Protein AF-K1SUR9-F1 (afdb_monomer)

Nearest PDB structures (foldseek):
  8cvz-assembly1_A  TM=9.052E-01  e=7.470E-05  Homo sapiens
  8cvz-assembly1_B  TM=9.033E-01  e=8.449E-05  Homo sapiens
  7zbn-assembly1_B  TM=9.320E-01  e=5.363E-04  Homo sapiens
  4qlb-assembly1_A  TM=9.376E-01  e=6.861E-04  Caenorhabditis elegans
  1t3l-assembly1_A  TM=2.975E-01  e=4.317E+00  Oryctolagus cuniculus

Solvent-accessible surface area (backbone atoms only — not comparable to full-atom values): 5133 Å² total; per-residue (Å²): 138,72,43,67,59,51,53,47,34,51,72,76,43,63,89,56,86,37,75,46,73,45,88,64,55,70,54,59,54,49,38,47,74,67,77,40,70,47,82,88,40,41,92,74,48,52,38,71,59,50,16,57,78,67,75,32,46,75,60,42,49,49,54,53,53,29,54,72,67,37,79,38,64,47,54,83,43,71,69,52,44,53,49,61,74,49,76

InterPro domains:
  IPR008631 Glycogen synthase [PF05693] (3-86)
  IPR008631 Glycogen synthase [PTHR10176] (2-87)

Sequence (87 aa):
MTGMGALYLQKAVPEIATIFTTHATSIGRSIAGNNKPLYDYLFAYNGDQMARELNMEAKHSIEKQTAHHVDCFTTVSEITNNECKEL

Mean predicted aligned error: 2.66 Å

Secondary structure (DSSP, 8-state):
--THHHHHHHHH-TTS--EEEESS-HHHHHHHHTT--TTTTGGG--HHHHHHHTT-HHHHHHHHHHHHHSSEEEESSHHHHHHHHH-

Organism: NCBI:txid408170

Structure (mmCIF, N/CA/C/O backbone):
data_AF-K1SUR9-F1
#
_entry.id   AF-K1SUR9-F1
#
loop_
_atom_site.group_PDB
_atom_site.id
_atom_site.type_symbol
_atom_site.label_atom_id
_atom_site.label_alt_id
_atom_site.label_comp_id
_atom_site.label_asym_id
_atom_site.label_entity_id
_atom_site.label_seq_id
_atom_site.pdbx_PDB_ins_code
_atom_site.Cartn_x
_atom_site.Cartn_y
_atom_site.Cartn_z
_atom_site.occupancy
_atom_site.B_iso_or_equiv
_atom_site.auth_seq_id
_atom_site.auth_comp_id
_atom_site.auth_asym_id
_atom_site.auth_atom_id
_atom_site.pdbx_PDB_model_num
ATOM 1 N N . MET A 1 1 ? 2.066 10.131 5.662 1.00 71.06 1 MET A N 1
ATOM 2 C CA . MET A 1 1 ? 1.524 8.826 6.089 1.00 71.06 1 MET A CA 1
ATOM 3 C C . MET A 1 1 ? 0.895 9.011 7.460 1.00 71.06 1 MET A C 1
ATOM 5 O O . MET A 1 1 ? 1.593 9.454 8.361 1.00 71.06 1 MET A O 1
ATOM 9 N N . THR A 1 2 ? -0.409 8.768 7.592 1.00 89.56 2 THR A N 1
ATOM 10 C CA . THR A 1 2 ? -1.211 9.050 8.806 1.00 89.56 2 THR A CA 1
ATOM 11 C C . THR A 1 2 ? -1.750 7.781 9.488 1.00 89.56 2 THR A C 1
ATOM 13 O O . THR A 1 2 ? -2.515 7.873 10.442 1.00 89.56 2 THR A O 1
ATOM 16 N N . GLY A 1 3 ? -1.324 6.594 9.040 1.00 92.62 3 GLY A N 1
ATOM 17 C CA . GLY A 1 3 ? -1.890 5.301 9.447 1.00 92.62 3 GLY A CA 1
ATOM 18 C C . GLY A 1 3 ? -1.763 4.934 10.930 1.00 92.62 3 GLY A C 1
ATOM 19 O O . GLY A 1 3 ? -2.602 4.212 11.456 1.00 92.62 3 GLY A O 1
ATOM 20 N N . MET A 1 4 ? -0.792 5.506 11.652 1.00 95.88 4 MET A N 1
ATOM 21 C CA . MET A 1 4 ? -0.635 5.269 13.097 1.00 95.88 4 MET A CA 1
ATOM 22 C C . MET A 1 4 ? -1.878 5.647 13.915 1.00 95.88 4 MET A C 1
ATOM 24 O O . MET A 1 4 ? -2.144 5.013 14.931 1.00 95.88 4 MET A O 1
ATOM 28 N N . GLY A 1 5 ? -2.650 6.648 13.474 1.00 96.44 5 GLY A N 1
ATOM 29 C CA . GLY A 1 5 ? -3.906 7.010 14.135 1.00 96.44 5 GLY A CA 1
ATOM 30 C C . GLY A 1 5 ? -4.947 5.895 14.041 1.00 96.44 5 GLY A C 1
ATOM 31 O O . GLY A 1 5 ? -5.573 5.561 15.041 1.00 96.44 5 GLY A O 1
ATOM 32 N N . ALA A 1 6 ? -5.069 5.264 12.871 1.00 96.56 6 ALA A N 1
ATOM 33 C CA . ALA A 1 6 ? -5.969 4.132 12.677 1.00 96.56 6 ALA A CA 1
ATOM 34 C C . ALA A 1 6 ? -5.533 2.917 13.511 1.00 96.56 6 ALA A C 1
ATOM 36 O O . ALA A 1 6 ? -6.356 2.322 14.197 1.00 96.56 6 ALA A O 1
ATOM 37 N N . LEU A 1 7 ? -4.227 2.618 13.549 1.00 96.94 7 LEU A N 1
ATOM 38 C CA . LEU A 1 7 ? -3.677 1.552 14.399 1.00 96.94 7 LEU A CA 1
ATOM 39 C C . LEU A 1 7 ? -3.930 1.801 15.893 1.00 96.94 7 LEU A C 1
ATOM 41 O O . LEU A 1 7 ? -4.234 0.876 16.643 1.00 96.94 7 LEU A O 1
ATOM 45 N N . TYR A 1 8 ? -3.811 3.053 16.341 1.00 97.69 8 TYR A N 1
ATOM 46 C CA . TYR A 1 8 ? -4.121 3.410 17.722 1.00 97.69 8 TYR A CA 1
ATOM 47 C C . TYR A 1 8 ? -5.608 3.222 18.034 1.00 97.69 8 TYR A C 1
ATOM 49 O O . TYR A 1 8 ? -5.927 2.632 19.063 1.00 97.69 8 TYR A O 1
ATOM 57 N N . LEU A 1 9 ? -6.504 3.683 17.153 1.00 97.25 9 LEU A N 1
ATOM 58 C CA . LEU A 1 9 ? -7.950 3.523 17.330 1.00 97.25 9 LEU A CA 1
ATOM 59 C C . LEU A 1 9 ? -8.346 2.048 17.388 1.00 97.25 9 LEU A C 1
ATOM 61 O O . LEU A 1 9 ? -9.034 1.659 18.324 1.00 97.25 9 LEU A O 1
ATOM 65 N N . GLN A 1 10 ? -7.811 1.218 16.492 1.00 95.19 10 GLN A N 1
ATOM 66 C CA . GLN A 1 10 ? -8.053 -0.225 16.497 1.00 95.19 10 GLN A CA 1
ATOM 67 C C . GLN A 1 10 ? -7.676 -0.882 17.838 1.00 95.19 10 GLN A C 1
ATOM 69 O O . GLN A 1 10 ? -8.343 -1.806 18.299 1.00 95.19 10 GLN A O 1
ATOM 74 N N . LYS A 1 11 ? -6.618 -0.390 18.495 1.00 96.06 11 LYS A N 1
ATOM 75 C CA . LYS A 1 11 ? -6.175 -0.891 19.802 1.00 96.06 11 LYS A CA 1
ATOM 76 C C . LYS A 1 11 ? -6.960 -0.306 20.979 1.00 96.06 11 LYS 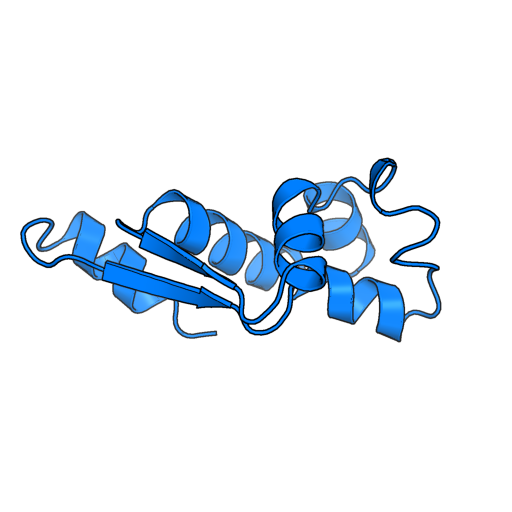A C 1
ATOM 78 O O . LYS A 1 11 ? -7.193 -1.011 21.957 1.00 96.06 11 LYS A O 1
ATOM 83 N N . ALA A 1 12 ? -7.253 0.991 20.947 1.00 97.94 12 ALA A N 1
ATOM 84 C CA . ALA A 1 12 ? -7.761 1.731 22.101 1.00 97.94 12 ALA A CA 1
ATOM 85 C C . ALA A 1 12 ? -9.293 1.795 22.154 1.00 97.94 12 ALA A C 1
ATOM 87 O O . ALA A 1 12 ? -9.848 1.824 23.249 1.00 97.94 12 ALA A O 1
ATOM 88 N N . VAL A 1 13 ? -9.953 1.856 20.994 1.00 97.44 13 VAL A N 1
ATOM 89 C CA . VAL A 1 13 ? -11.407 2.018 20.839 1.00 97.44 13 VAL A CA 1
ATOM 90 C C . VAL A 1 13 ? -11.860 1.306 19.546 1.00 97.44 13 VAL A C 1
ATOM 92 O O . VAL A 1 13 ? -12.167 1.973 18.552 1.00 97.44 13 VAL A O 1
ATOM 95 N N . PRO A 1 14 ? -11.853 -0.043 19.506 1.00 95.00 14 PRO A N 1
ATOM 96 C CA . PRO A 1 14 ? -12.162 -0.822 18.299 1.00 95.00 14 PRO A CA 1
ATOM 97 C C . PRO A 1 14 ? -13.599 -0.632 17.782 1.00 95.00 14 PRO A C 1
ATOM 99 O O . PRO A 1 14 ? -13.914 -1.053 16.674 1.00 95.00 14 PRO A O 1
ATOM 102 N N . GLU A 1 15 ? -14.480 0.005 18.555 1.00 97.75 15 GLU A N 1
ATOM 103 C CA . GLU A 1 15 ? -15.831 0.381 18.132 1.00 97.75 15 GLU A CA 1
ATOM 104 C C . GLU A 1 15 ? -15.836 1.479 17.053 1.00 97.75 15 GLU A C 1
ATOM 106 O O . GLU A 1 15 ? -16.854 1.685 16.386 1.00 97.75 15 GLU A O 1
ATOM 111 N N . ILE A 1 16 ? -14.722 2.199 16.872 1.00 97.81 16 ILE A N 1
ATOM 112 C CA . ILE A 1 16 ? -14.568 3.199 15.812 1.00 97.81 16 ILE A CA 1
ATOM 113 C C . ILE A 1 16 ? -14.057 2.512 14.547 1.00 97.81 16 ILE A C 1
ATOM 115 O O . ILE A 1 16 ? -12.888 2.142 14.464 1.00 97.81 16 ILE A O 1
ATOM 119 N N . ALA A 1 17 ? -14.918 2.430 13.532 1.00 97.94 17 ALA A N 1
ATOM 120 C CA . ALA A 1 17 ? -14.532 1.929 12.218 1.00 97.94 17 ALA A CA 1
ATOM 121 C C . ALA A 1 17 ? -13.523 2.863 11.525 1.00 97.94 17 ALA A C 1
ATOM 123 O O . ALA A 1 17 ? -13.646 4.093 11.547 1.00 97.94 17 ALA A O 1
ATOM 124 N N . THR A 1 18 ? -12.544 2.267 10.857 1.00 98.06 18 THR A N 1
ATOM 125 C CA . THR A 1 18 ? -11.410 2.934 10.220 1.00 98.06 18 THR A CA 1
ATOM 126 C C . THR A 1 18 ? -11.322 2.592 8.735 1.00 98.06 18 THR A C 1
ATOM 128 O O . THR A 1 18 ? -11.497 1.450 8.313 1.00 98.06 18 THR A O 1
ATOM 131 N N . ILE A 1 19 ? -11.019 3.606 7.921 1.00 98.19 19 ILE A N 1
ATOM 132 C CA . ILE A 1 19 ? -10.738 3.445 6.492 1.00 98.19 19 ILE A CA 1
ATOM 133 C C . ILE A 1 19 ? -9.344 3.994 6.219 1.00 98.19 19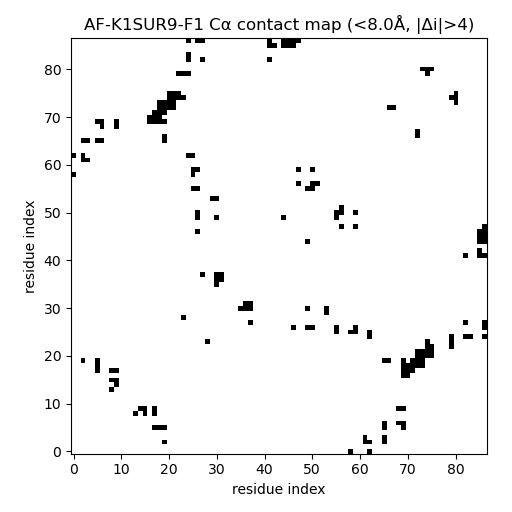 ILE A C 1
ATOM 135 O O . ILE A 1 19 ? -9.034 5.126 6.600 1.00 98.19 19 ILE A O 1
ATOM 139 N N . PHE A 1 20 ? -8.512 3.215 5.532 1.00 97.94 20 PHE A N 1
ATOM 140 C CA . PHE A 1 20 ? -7.228 3.683 5.024 1.00 97.94 20 PHE A CA 1
ATOM 141 C C . PHE A 1 20 ? -7.225 3.647 3.502 1.00 97.94 20 PHE A C 1
ATOM 143 O O . PHE A 1 20 ? -7.326 2.588 2.888 1.00 97.94 20 PHE A O 1
ATOM 150 N N . THR A 1 21 ? -7.085 4.825 2.898 1.00 98.00 21 THR A N 1
ATOM 151 C CA . THR A 1 21 ? -6.927 4.973 1.454 1.00 98.00 21 THR A CA 1
ATOM 152 C C . THR A 1 21 ? -5.483 5.308 1.139 1.00 98.00 21 THR A C 1
ATOM 154 O O . THR A 1 21 ? -4.969 6.336 1.592 1.00 98.00 21 THR A O 1
ATOM 157 N N . THR A 1 22 ? -4.828 4.474 0.336 1.00 97.31 22 THR A N 1
ATOM 158 C CA . THR A 1 22 ? -3.500 4.799 -0.184 1.00 97.31 22 THR A CA 1
ATOM 159 C C . THR A 1 22 ? -3.571 5.351 -1.605 1.00 97.31 22 THR A C 1
ATOM 161 O O . THR A 1 22 ? -4.287 4.850 -2.473 1.00 97.31 22 THR A O 1
ATOM 164 N N . HIS A 1 23 ? -2.806 6.416 -1.840 1.00 96.81 23 HIS A N 1
ATOM 165 C CA . HIS A 1 23 ? -2.675 7.055 -3.151 1.00 96.81 23 HIS A CA 1
ATOM 166 C C . HIS A 1 23 ? -1.483 6.512 -3.952 1.00 96.81 23 HIS A C 1
ATOM 168 O O . HIS A 1 23 ? -1.394 6.755 -5.151 1.00 96.81 23 HIS A O 1
ATOM 174 N N . ALA A 1 24 ? -0.541 5.848 -3.279 1.00 96.31 24 ALA A N 1
ATOM 175 C CA . ALA A 1 24 ? 0.654 5.233 -3.847 1.00 96.31 24 ALA A CA 1
ATOM 176 C C . ALA A 1 24 ? 1.320 4.363 -2.774 1.00 96.31 24 ALA A C 1
ATOM 178 O O . ALA A 1 24 ? 1.218 4.679 -1.589 1.00 96.31 24 ALA A O 1
ATOM 179 N N . THR A 1 25 ? 2.070 3.340 -3.173 1.00 96.12 25 THR A N 1
ATOM 180 C CA . THR A 1 25 ? 2.899 2.587 -2.225 1.00 96.12 25 THR A CA 1
ATOM 181 C C . THR A 1 25 ? 4.207 3.330 -1.939 1.00 96.12 25 THR A C 1
ATOM 183 O O . THR A 1 25 ? 4.866 3.872 -2.839 1.00 96.12 25 THR A O 1
ATOM 186 N N . SER A 1 26 ? 4.613 3.370 -0.670 1.00 95.50 26 SER A N 1
ATOM 187 C CA . SER A 1 26 ? 5.881 3.989 -0.267 1.00 95.50 26 SER A CA 1
ATOM 188 C C . SER A 1 26 ? 7.067 3.279 -0.914 1.00 95.50 26 SER A C 1
ATOM 190 O O . SER A 1 26 ? 8.025 3.933 -1.336 1.00 95.50 26 SER A O 1
ATOM 192 N N . ILE A 1 27 ? 6.991 1.950 -1.025 1.00 96.00 27 ILE A N 1
ATOM 193 C CA . ILE A 1 27 ? 8.049 1.151 -1.636 1.00 96.00 27 ILE A CA 1
ATOM 194 C C . ILE A 1 27 ? 8.031 1.231 -3.166 1.00 96.00 27 ILE A C 1
ATOM 196 O O . ILE A 1 27 ? 9.092 1.452 -3.744 1.00 96.00 27 ILE A O 1
ATOM 200 N N . GLY A 1 28 ? 6.867 1.198 -3.826 1.00 95.88 28 GLY A N 1
ATOM 201 C CA . GLY A 1 28 ? 6.771 1.368 -5.281 1.00 95.88 28 GLY A CA 1
ATOM 202 C C . GLY A 1 28 ? 7.328 2.715 -5.745 1.00 95.88 28 GLY A C 1
ATOM 203 O O . GLY A 1 28 ? 8.130 2.770 -6.680 1.00 95.88 28 GLY A O 1
ATOM 204 N N . ARG A 1 29 ? 7.037 3.800 -5.010 1.00 96.00 29 ARG A N 1
ATOM 205 C CA . ARG A 1 29 ? 7.658 5.114 -5.261 1.00 96.00 29 ARG A CA 1
ATOM 206 C C . ARG A 1 29 ? 9.183 5.069 -5.133 1.00 96.00 29 ARG A C 1
ATOM 208 O O . ARG A 1 29 ? 9.871 5.707 -5.928 1.00 96.00 29 ARG A O 1
ATOM 215 N N . SER A 1 30 ? 9.711 4.343 -4.148 1.00 96.44 30 SER A N 1
ATOM 216 C CA . SER A 1 30 ? 11.159 4.216 -3.946 1.00 96.44 30 SER A CA 1
ATOM 217 C C . SER A 1 30 ? 11.827 3.391 -5.051 1.00 96.44 30 SER A C 1
ATOM 219 O O . SER A 1 30 ? 12.873 3.789 -5.556 1.00 96.44 30 SER A O 1
ATOM 221 N N . ILE A 1 31 ? 11.205 2.289 -5.483 1.00 95.62 31 ILE A N 1
ATOM 222 C CA . ILE A 1 31 ? 11.679 1.449 -6.596 1.00 95.62 31 ILE A CA 1
ATOM 223 C C . ILE A 1 31 ? 11.779 2.287 -7.877 1.00 95.62 31 ILE A C 1
ATOM 225 O O . ILE A 1 31 ? 12.860 2.388 -8.460 1.00 95.62 31 ILE A O 1
ATOM 229 N N . ALA A 1 32 ? 10.690 2.964 -8.256 1.00 94.81 32 ALA A N 1
ATOM 230 C CA . ALA A 1 32 ? 10.659 3.803 -9.452 1.00 94.81 32 ALA A CA 1
ATOM 231 C C . ALA A 1 32 ? 11.654 4.976 -9.369 1.00 94.81 32 ALA A C 1
ATOM 233 O O . ALA A 1 32 ? 12.365 5.259 -10.331 1.00 94.81 32 ALA A O 1
ATOM 234 N N . GLY A 1 33 ? 11.761 5.628 -8.204 1.00 95.25 33 GLY A N 1
ATOM 235 C CA . GLY A 1 33 ? 12.698 6.735 -7.979 1.00 95.25 33 GLY A CA 1
ATOM 236 C C . GLY A 1 33 ? 14.177 6.334 -8.020 1.00 95.25 33 GLY A C 1
ATOM 237 O O . GLY A 1 33 ? 15.025 7.179 -8.293 1.00 95.25 33 GLY A O 1
ATOM 238 N N . ASN A 1 34 ? 14.492 5.055 -7.798 1.00 95.56 34 ASN A N 1
ATOM 239 C CA . ASN A 1 34 ? 15.844 4.497 -7.903 1.00 95.56 34 ASN A CA 1
ATOM 240 C C . ASN A 1 34 ? 16.127 3.867 -9.282 1.00 95.56 34 ASN A C 1
ATOM 242 O O . ASN A 1 34 ? 17.049 3.062 -9.409 1.00 95.56 34 ASN A O 1
ATOM 246 N N . ASN A 1 35 ? 15.349 4.219 -10.314 1.00 93.44 35 ASN A N 1
ATOM 247 C CA . ASN A 1 35 ? 15.467 3.695 -11.681 1.00 93.44 35 ASN A CA 1
ATOM 248 C C . ASN A 1 35 ? 15.376 2.160 -11.771 1.00 93.44 35 ASN A C 1
ATOM 250 O O . ASN A 1 35 ? 15.924 1.554 -12.694 1.00 93.44 35 ASN A O 1
ATOM 254 N N . LYS A 1 36 ? 14.692 1.517 -10.817 1.00 93.25 36 LYS A N 1
ATOM 255 C CA . LYS A 1 36 ? 14.379 0.089 -10.883 1.00 93.25 36 LYS A CA 1
ATOM 256 C C . LYS A 1 36 ? 13.021 -0.093 -11.585 1.00 93.25 36 LYS A C 1
ATOM 258 O O . LYS A 1 36 ? 12.089 0.667 -11.306 1.00 93.25 36 LYS A O 1
ATOM 263 N N . PRO A 1 37 ? 12.889 -1.068 -12.496 1.00 91.94 37 PRO A N 1
ATOM 264 C CA . PRO A 1 37 ? 11.676 -1.266 -13.291 1.00 91.94 37 PRO A CA 1
ATOM 265 C C . PRO A 1 37 ? 10.525 -1.849 -12.452 1.00 91.94 37 PRO A C 1
ATOM 267 O O . PR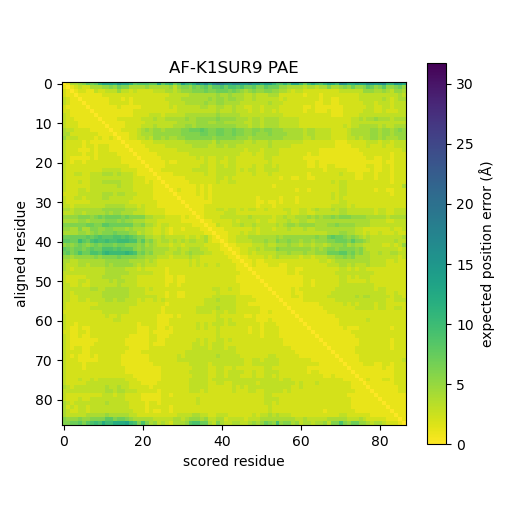O A 1 37 ? 10.376 -3.062 -12.344 1.00 91.94 37 PRO A O 1
ATOM 270 N N . LEU A 1 38 ? 9.703 -0.973 -11.859 1.00 92.69 38 LEU A N 1
ATOM 271 C CA . LEU A 1 38 ? 8.618 -1.352 -10.943 1.00 92.69 38 LEU A CA 1
ATOM 272 C C . LEU A 1 38 ? 7.604 -2.315 -11.574 1.00 92.69 38 LEU A C 1
ATOM 274 O O . LEU A 1 38 ? 7.408 -3.411 -11.063 1.00 92.69 38 LEU A O 1
ATOM 278 N N . TYR A 1 39 ? 6.942 -1.901 -12.657 1.00 92.25 39 TYR A N 1
ATOM 279 C CA . TYR A 1 39 ? 5.816 -2.661 -13.209 1.00 92.25 39 TYR A CA 1
ATOM 280 C C . TYR A 1 39 ? 6.255 -3.894 -14.005 1.00 92.25 39 TYR A C 1
ATOM 282 O O . TYR A 1 39 ? 5.539 -4.891 -14.000 1.00 92.25 39 TYR A O 1
ATOM 290 N N . ASP A 1 40 ? 7.442 -3.866 -14.617 1.00 90.81 40 ASP A N 1
ATOM 291 C CA . ASP A 1 40 ? 7.954 -5.000 -15.401 1.00 90.81 40 ASP A CA 1
ATOM 292 C C . ASP A 1 40 ? 8.302 -6.210 -14.516 1.00 90.81 40 ASP A C 1
ATOM 294 O O . ASP A 1 40 ? 8.260 -7.350 -14.975 1.00 90.81 40 ASP A O 1
ATOM 298 N N . TYR A 1 41 ? 8.623 -5.969 -13.240 1.00 89.69 41 TYR A N 1
ATOM 299 C CA . TYR A 1 41 ? 9.046 -6.995 -12.281 1.00 89.69 41 TYR A CA 1
ATOM 300 C C . TYR A 1 41 ? 8.195 -7.017 -11.010 1.00 89.69 41 TYR A C 1
ATOM 302 O O . TYR A 1 41 ? 8.619 -7.588 -10.006 1.00 89.69 41 TYR A O 1
ATOM 310 N N . LEU A 1 42 ? 6.996 -6.425 -11.034 1.00 90.62 42 LEU A N 1
ATOM 311 C CA . LEU A 1 42 ? 6.158 -6.268 -9.842 1.00 90.62 42 LEU A CA 1
ATOM 312 C C . LEU A 1 42 ? 5.923 -7.601 -9.113 1.00 90.62 42 LEU A C 1
ATOM 314 O O . LEU A 1 42 ? 6.141 -7.682 -7.912 1.00 90.62 42 LEU A O 1
ATOM 318 N N . PHE A 1 43 ? 5.600 -8.655 -9.867 1.00 90.00 43 PHE A N 1
ATOM 319 C CA . PHE A 1 43 ? 5.363 -10.016 -9.365 1.00 90.00 43 PHE A CA 1
ATOM 320 C C . PHE A 1 43 ? 6.610 -10.711 -8.786 1.00 90.00 43 PHE A C 1
ATOM 322 O O . PHE A 1 43 ? 6.509 -11.756 -8.147 1.00 90.00 43 PHE A O 1
ATOM 329 N N . ALA A 1 44 ? 7.804 -10.195 -9.084 1.00 90.06 44 ALA A N 1
ATOM 330 C CA . ALA A 1 44 ? 9.076 -10.755 -8.638 1.00 90.06 44 ALA A CA 1
ATOM 331 C C . ALA A 1 44 ? 9.672 -9.973 -7.460 1.00 90.06 44 ALA A C 1
ATOM 333 O O . ALA A 1 44 ? 10.637 -10.434 -6.843 1.00 90.06 44 ALA A O 1
ATOM 334 N N . TYR A 1 45 ? 9.134 -8.791 -7.146 1.00 91.44 45 TYR A N 1
ATOM 335 C CA . TYR A 1 45 ? 9.604 -8.003 -6.021 1.00 91.44 45 TYR A CA 1
ATOM 336 C C . TYR A 1 45 ? 9.062 -8.544 -4.703 1.00 91.44 45 TYR A C 1
ATOM 338 O O . TYR A 1 45 ? 7.880 -8.809 -4.545 1.00 91.44 45 TYR A O 1
ATOM 346 N N . ASN A 1 46 ? 9.949 -8.636 -3.715 1.00 93.38 46 ASN A N 1
ATOM 347 C CA . ASN A 1 46 ? 9.562 -8.803 -2.324 1.00 93.38 46 ASN A CA 1
ATOM 348 C C . ASN A 1 46 ? 9.588 -7.425 -1.647 1.00 93.38 46 ASN A C 1
ATOM 350 O O . ASN A 1 46 ? 10.665 -6.841 -1.492 1.00 93.38 46 ASN A O 1
ATOM 354 N N . GLY A 1 47 ? 8.423 -6.906 -1.248 1.00 93.00 47 GLY A N 1
ATOM 355 C CA . GLY A 1 47 ? 8.297 -5.571 -0.655 1.00 93.00 47 GLY A CA 1
ATOM 356 C C . GLY A 1 47 ? 9.156 -5.363 0.596 1.00 93.00 47 GLY A C 1
ATOM 357 O O . GLY A 1 47 ? 9.850 -4.351 0.694 1.00 93.00 47 GLY A O 1
ATOM 358 N N . ASP A 1 48 ? 9.227 -6.352 1.494 1.00 95.44 48 ASP A N 1
ATOM 359 C CA . ASP A 1 48 ? 10.036 -6.272 2.721 1.00 95.44 48 ASP A CA 1
ATOM 360 C C . ASP A 1 48 ? 11.546 -6.278 2.414 1.00 95.44 48 ASP A C 1
ATOM 362 O O . ASP A 1 48 ? 12.336 -5.563 3.037 1.00 95.44 48 ASP A O 1
ATOM 366 N N . GLN A 1 49 ? 11.983 -7.076 1.437 1.00 95.88 49 GLN A N 1
ATOM 367 C CA . GLN A 1 49 ? 13.367 -7.074 0.964 1.00 95.88 49 GLN A CA 1
ATOM 368 C C . GLN A 1 49 ? 13.721 -5.738 0.310 1.00 95.88 49 GLN A C 1
ATOM 370 O O . GLN A 1 49 ? 14.750 -5.160 0.660 1.00 95.88 49 GLN A O 1
ATOM 375 N N . MET A 1 50 ? 12.872 -5.235 -0.589 1.00 95.44 50 MET A N 1
ATOM 376 C CA . MET A 1 50 ? 13.082 -3.945 -1.245 1.00 95.44 50 MET A CA 1
ATOM 377 C C . MET A 1 50 ? 13.089 -2.805 -0.228 1.00 95.44 50 MET A C 1
ATOM 379 O O . MET A 1 50 ? 13.878 -1.871 -0.361 1.00 95.44 50 MET A O 1
ATOM 383 N N . ALA A 1 51 ? 12.255 -2.882 0.812 1.00 97.00 51 ALA A N 1
ATOM 384 C CA . ALA A 1 51 ? 12.248 -1.904 1.889 1.00 97.00 51 ALA A CA 1
ATOM 385 C C . ALA A 1 51 ? 13.583 -1.879 2.643 1.00 97.00 51 ALA A C 1
ATOM 387 O O . ALA A 1 51 ? 14.060 -0.793 2.949 1.00 97.00 51 ALA A O 1
ATOM 388 N N . ARG A 1 52 ? 14.224 -3.031 2.876 1.00 97.25 52 ARG A N 1
ATOM 389 C CA . ARG A 1 52 ? 15.580 -3.087 3.452 1.00 97.25 52 ARG A CA 1
ATOM 390 C C . ARG A 1 52 ? 16.636 -2.537 2.498 1.00 97.25 52 ARG A C 1
ATOM 392 O O . ARG A 1 52 ? 17.435 -1.693 2.885 1.00 97.25 52 ARG A O 1
ATOM 399 N N . GLU A 1 53 ? 16.617 -2.970 1.237 1.00 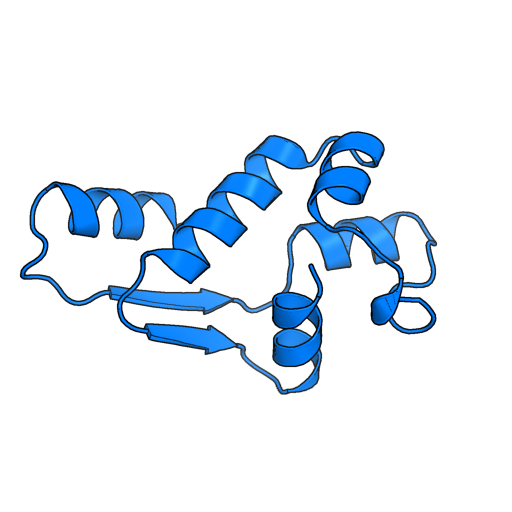96.25 53 GLU A N 1
ATOM 400 C CA . GLU A 1 53 ? 17.590 -2.530 0.224 1.00 96.25 53 GLU A CA 1
ATOM 401 C C . GLU A 1 53 ? 17.553 -1.009 0.012 1.00 96.25 53 GLU A C 1
ATOM 403 O O . GLU A 1 53 ? 18.589 -0.372 -0.165 1.00 96.25 53 GLU A O 1
ATOM 408 N N . LEU A 1 54 ? 16.357 -0.418 0.065 1.00 96.38 54 LEU A N 1
ATOM 409 C CA . LEU A 1 54 ? 16.132 1.004 -0.182 1.00 96.38 54 LEU A CA 1
ATOM 410 C C . LEU A 1 54 ? 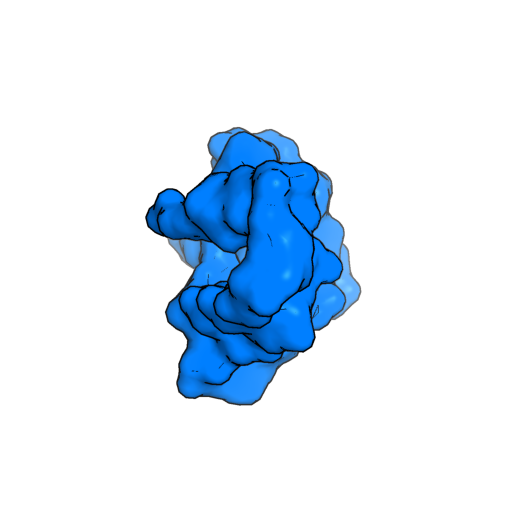16.018 1.845 1.105 1.00 96.38 54 LEU A C 1
ATOM 412 O O . LEU A 1 54 ? 15.660 3.018 1.011 1.00 96.38 54 LEU A O 1
ATOM 416 N N . ASN A 1 55 ? 16.328 1.288 2.286 1.00 96.44 55 ASN A N 1
ATOM 417 C CA . ASN A 1 55 ? 16.257 1.960 3.600 1.00 96.44 55 ASN A CA 1
ATOM 418 C C . ASN A 1 55 ? 14.883 2.603 3.895 1.00 96.44 55 ASN A C 1
ATOM 420 O O . ASN A 1 55 ? 14.763 3.757 4.315 1.00 96.44 55 ASN A O 1
ATOM 424 N N . MET A 1 56 ? 13.821 1.851 3.621 1.00 96.69 56 MET A N 1
ATOM 425 C CA . MET A 1 56 ? 12.418 2.254 3.707 1.00 96.69 56 MET A CA 1
ATOM 426 C C . MET A 1 56 ? 11.608 1.407 4.702 1.00 96.69 56 MET A C 1
ATOM 428 O O . MET A 1 56 ? 10.384 1.562 4.742 1.00 96.69 56 MET A O 1
ATOM 432 N N . GLU A 1 57 ? 12.231 0.552 5.530 1.00 96.88 57 GLU A N 1
ATOM 433 C CA . GLU A 1 57 ? 11.501 -0.394 6.396 1.00 96.88 57 GLU A CA 1
ATOM 434 C C . GLU A 1 57 ? 10.506 0.304 7.322 1.00 96.88 57 GLU A C 1
ATOM 436 O O . GLU A 1 57 ? 9.375 -0.152 7.470 1.00 96.88 57 GLU A O 1
ATOM 441 N N . ALA A 1 58 ? 10.885 1.440 7.912 1.00 95.31 58 ALA A N 1
ATOM 442 C CA . ALA A 1 58 ? 10.018 2.169 8.835 1.00 95.31 58 ALA A CA 1
ATOM 443 C C . ALA A 1 58 ? 8.724 2.662 8.162 1.00 95.31 58 ALA A C 1
ATOM 445 O O . ALA A 1 58 ? 7.637 2.530 8.718 1.00 95.31 58 ALA A O 1
ATOM 446 N N . LYS A 1 59 ? 8.818 3.212 6.945 1.00 95.31 59 LYS A N 1
ATOM 447 C CA . LYS A 1 59 ? 7.637 3.696 6.211 1.00 95.31 59 LYS A CA 1
ATOM 448 C C . LYS A 1 59 ? 6.821 2.529 5.663 1.00 95.31 59 LYS A C 1
ATOM 450 O O . LYS A 1 59 ? 5.605 2.520 5.815 1.00 95.31 59 LYS A O 1
ATOM 455 N N . HIS A 1 60 ? 7.492 1.545 5.067 1.00 96.25 60 HIS A N 1
ATOM 456 C CA . HIS A 1 60 ? 6.840 0.369 4.503 1.00 96.25 60 HIS A CA 1
ATOM 457 C C . HIS A 1 60 ? 6.082 -0.428 5.573 1.00 96.25 60 HIS A C 1
ATOM 459 O O . HIS A 1 60 ? 4.917 -0.757 5.376 1.00 96.25 60 HIS A O 1
ATOM 465 N N . SER A 1 61 ? 6.691 -0.652 6.741 1.00 96.12 61 SER A N 1
ATOM 466 C CA . SER A 1 61 ? 6.043 -1.375 7.841 1.00 96.12 61 SER A CA 1
ATOM 467 C C . SER A 1 61 ? 4.787 -0.666 8.340 1.00 96.12 61 SER A C 1
ATOM 469 O O . SER A 1 61 ? 3.754 -1.312 8.458 1.00 96.12 61 SER A O 1
ATOM 471 N N . ILE A 1 62 ? 4.817 0.651 8.574 1.00 96.62 62 ILE A N 1
ATOM 472 C CA . ILE A 1 62 ? 3.618 1.384 9.014 1.00 96.62 62 ILE A CA 1
ATOM 473 C C . ILE A 1 62 ? 2.514 1.318 7.952 1.00 96.62 62 ILE A C 1
ATOM 475 O O . ILE A 1 62 ? 1.360 1.079 8.301 1.00 96.62 62 ILE A O 1
ATOM 479 N N . GLU A 1 63 ? 2.846 1.508 6.673 1.00 97.06 63 GLU A N 1
ATOM 480 C CA . GLU A 1 63 ? 1.888 1.429 5.561 1.00 97.06 63 GLU A CA 1
ATOM 481 C C . GLU A 1 63 ? 1.215 0.055 5.489 1.00 97.06 63 GLU A C 1
ATOM 4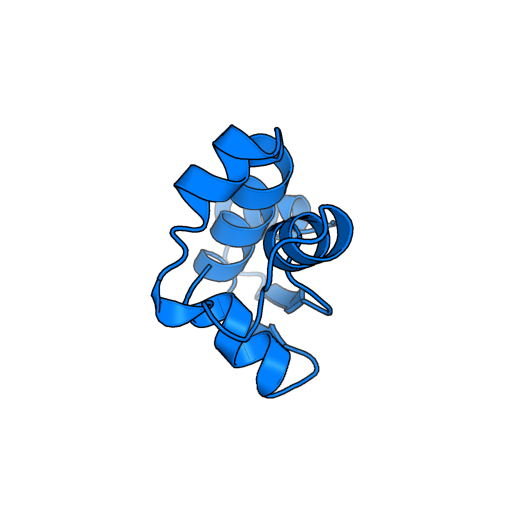83 O O . GLU A 1 63 ? -0.013 -0.032 5.527 1.00 97.06 63 GLU A O 1
ATOM 488 N N . LYS A 1 64 ? 2.025 -1.008 5.483 1.00 96.25 64 LYS A N 1
ATOM 489 C CA . LYS A 1 64 ? 1.585 -2.405 5.422 1.00 96.25 64 LYS A CA 1
ATOM 490 C C . LYS A 1 64 ? 0.750 -2.791 6.638 1.00 96.25 64 LYS A C 1
ATOM 492 O O . LYS A 1 64 ? -0.346 -3.324 6.495 1.00 96.25 64 LYS A O 1
ATOM 497 N N . GLN A 1 65 ? 1.222 -2.469 7.843 1.00 96.88 65 GLN A N 1
ATOM 498 C CA . GLN A 1 65 ? 0.474 -2.752 9.069 1.00 96.88 65 GLN A CA 1
ATOM 499 C C . GLN A 1 65 ? -0.855 -1.995 9.100 1.00 96.88 65 GLN A C 1
ATOM 501 O O . GLN A 1 65 ? -1.867 -2.589 9.456 1.00 96.88 65 GLN A O 1
ATOM 506 N N . THR A 1 66 ? -0.884 -0.729 8.673 1.00 97.75 66 THR A N 1
ATOM 507 C CA . THR A 1 66 ? -2.138 0.038 8.595 1.00 97.75 66 THR A CA 1
ATOM 508 C C . THR A 1 66 ? -3.120 -0.629 7.636 1.00 97.75 66 THR A C 1
ATOM 510 O O . THR A 1 66 ? -4.256 -0.864 8.027 1.00 97.75 66 THR A O 1
ATOM 513 N N . ALA A 1 67 ? -2.688 -0.995 6.425 1.00 97.25 67 ALA A N 1
ATOM 514 C CA . ALA A 1 67 ? -3.551 -1.639 5.432 1.00 97.25 67 ALA A CA 1
ATOM 515 C C . ALA A 1 67 ? -4.173 -2.958 5.928 1.00 97.25 67 ALA A C 1
ATOM 517 O O . ALA A 1 67 ? -5.319 -3.245 5.600 1.00 97.25 67 ALA A O 1
ATOM 518 N N . HIS A 1 68 ? -3.452 -3.730 6.748 1.00 96.56 68 HIS A N 1
ATOM 519 C CA . HIS A 1 68 ? -3.950 -4.996 7.299 1.00 96.56 68 HIS A CA 1
ATOM 520 C C . HIS A 1 68 ? -4.904 -4.858 8.492 1.00 96.56 68 HIS A C 1
ATOM 522 O O . HIS A 1 68 ? -5.660 -5.790 8.753 1.00 96.56 68 HIS A O 1
ATOM 528 N N . HIS A 1 69 ? -4.838 -3.757 9.244 1.00 97.00 69 HIS A N 1
ATOM 529 C CA . HIS A 1 69 ? -5.543 -3.630 10.527 1.00 97.00 69 HIS A CA 1
ATOM 530 C C . HIS A 1 69 ? -6.748 -2.688 10.486 1.00 97.00 69 HIS A C 1
ATOM 532 O O . HIS A 1 69 ? -7.505 -2.651 11.454 1.00 97.00 69 HIS A O 1
ATOM 538 N N . VAL A 1 70 ? -6.930 -1.931 9.402 1.00 97.75 70 VAL A N 1
ATOM 539 C CA . VAL A 1 70 ? -8.144 -1.132 9.203 1.00 97.75 70 VAL A CA 1
ATOM 540 C C . VAL A 1 70 ? -9.329 -1.989 8.777 1.00 97.75 70 VAL A C 1
ATOM 542 O O . VAL A 1 70 ? -9.163 -3.029 8.145 1.00 97.75 70 VAL A O 1
ATOM 545 N N . ASP A 1 71 ? -10.536 -1.503 9.052 1.00 98.06 71 ASP A N 1
ATOM 546 C CA . ASP A 1 71 ? -11.778 -2.184 8.674 1.00 98.06 71 ASP A CA 1
ATOM 547 C C . ASP A 1 71 ? -12.013 -2.164 7.159 1.00 98.06 71 ASP A C 1
ATOM 549 O O . ASP A 1 71 ? -12.607 -3.082 6.593 1.00 98.06 71 ASP A O 1
ATOM 553 N N . CYS A 1 72 ? -11.535 -1.117 6.480 1.00 98.00 72 CYS A N 1
ATOM 554 C CA . CYS A 1 72 ? -11.578 -1.021 5.029 1.00 98.00 72 CYS A CA 1
ATOM 555 C C . CYS A 1 72 ? -10.289 -0.410 4.476 1.00 98.00 72 CYS A C 1
A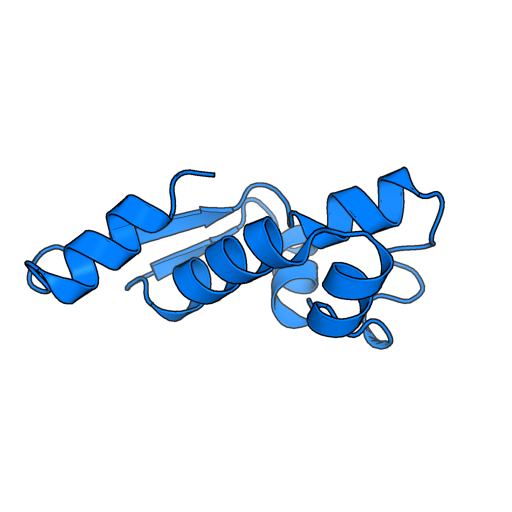TOM 557 O O . CYS A 1 72 ? -9.916 0.719 4.803 1.00 98.00 72 CYS A O 1
ATOM 559 N N . PHE A 1 73 ? -9.632 -1.151 3.587 1.00 98.25 73 PHE A N 1
ATOM 560 C CA . PHE A 1 73 ? -8.487 -0.675 2.826 1.00 98.25 73 PHE A CA 1
ATOM 561 C C . PHE A 1 73 ? -8.903 -0.370 1.387 1.00 98.25 73 PHE A C 1
ATOM 563 O O . PHE A 1 73 ? -9.529 -1.201 0.726 1.00 98.25 73 PHE A O 1
ATOM 570 N N . THR A 1 74 ? -8.560 0.820 0.896 1.00 98.25 74 THR A N 1
ATOM 571 C CA . THR A 1 74 ? -8.873 1.243 -0.473 1.00 98.25 74 THR A CA 1
ATOM 572 C C . THR A 1 74 ? -7.667 1.859 -1.173 1.00 98.25 74 THR A C 1
ATOM 574 O O . THR A 1 74 ? -6.737 2.383 -0.554 1.00 98.25 74 THR A O 1
ATOM 577 N N . THR A 1 75 ? -7.687 1.815 -2.502 1.00 98.31 75 THR A N 1
ATOM 578 C CA . THR A 1 75 ? -6.709 2.485 -3.361 1.00 98.31 75 THR A CA 1
ATOM 579 C C . THR A 1 75 ? -7.427 3.430 -4.316 1.00 98.31 75 THR A C 1
ATOM 581 O O . THR A 1 75 ? -8.622 3.294 -4.577 1.00 98.31 75 THR A O 1
ATOM 584 N N . VAL A 1 76 ? -6.699 4.402 -4.861 1.00 98.12 76 VAL A N 1
ATOM 585 C CA . VAL A 1 76 ? -7.261 5.361 -5.830 1.00 98.12 76 VAL A CA 1
ATOM 586 C C . VAL A 1 76 ? -7.335 4.827 -7.263 1.00 98.12 76 VAL A C 1
ATOM 588 O O . VAL A 1 76 ? -7.863 5.504 -8.140 1.00 98.12 76 VAL A O 1
ATOM 591 N N . SER A 1 77 ? -6.770 3.646 -7.528 1.00 98.06 77 SER A N 1
ATOM 592 C CA . SER A 1 77 ? -6.737 3.044 -8.861 1.00 98.06 77 SER A CA 1
ATOM 593 C C . SER A 1 77 ? -6.483 1.536 -8.811 1.00 98.06 77 SER A C 1
ATOM 595 O O . SER A 1 77 ? -5.919 1.018 -7.840 1.00 98.06 77 SER A O 1
ATOM 597 N N . GLU A 1 78 ? -6.842 0.835 -9.889 1.00 97.31 78 GLU A N 1
ATOM 598 C CA . GLU A 1 78 ? -6.552 -0.596 -10.049 1.00 97.31 78 GLU A CA 1
ATOM 599 C C . GLU A 1 78 ? -5.050 -0.890 -10.130 1.00 97.31 78 GLU A C 1
ATOM 601 O O . GLU A 1 78 ? -4.595 -1.888 -9.577 1.00 97.31 78 GLU A O 1
ATOM 606 N N . ILE A 1 79 ? -4.256 -0.014 -10.753 1.00 95.31 79 ILE A N 1
ATOM 607 C CA . ILE A 1 79 ? -2.801 -0.205 -10.828 1.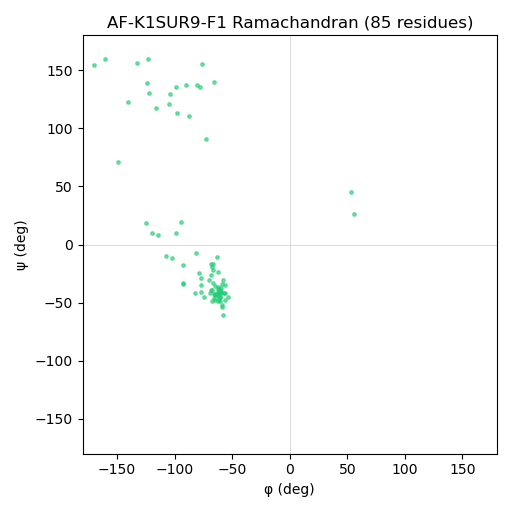00 95.31 79 ILE A CA 1
ATOM 608 C C . ILE A 1 79 ? -2.161 -0.128 -9.437 1.00 95.31 79 ILE A C 1
ATOM 610 O O . ILE A 1 79 ? -1.397 -1.015 -9.067 1.00 95.31 79 ILE A O 1
ATOM 614 N N . THR A 1 80 ? -2.567 0.843 -8.612 1.00 96.50 80 THR A N 1
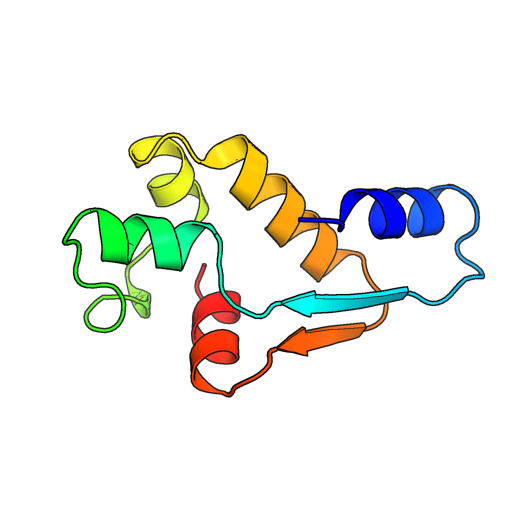ATOM 615 C CA . THR A 1 80 ? -2.117 0.930 -7.214 1.00 96.50 80 THR A CA 1
ATOM 616 C C . THR A 1 80 ? -2.643 -0.239 -6.380 1.00 96.50 80 THR A C 1
ATOM 618 O O . THR A 1 80 ? -1.948 -0.713 -5.491 1.00 96.50 80 THR A O 1
ATOM 621 N N . ASN A 1 81 ? -3.847 -0.748 -6.673 1.00 96.69 81 ASN A N 1
ATOM 622 C CA . ASN A 1 81 ? -4.360 -1.959 -6.025 1.00 96.69 81 ASN A CA 1
ATOM 623 C C . ASN A 1 81 ? -3.460 -3.169 -6.305 1.00 96.69 81 ASN A C 1
ATOM 625 O O . ASN A 1 81 ? -3.183 -3.949 -5.401 1.00 96.69 81 ASN A O 1
ATOM 629 N N . ASN A 1 82 ? -2.985 -3.314 -7.543 1.00 94.75 82 ASN A N 1
ATOM 630 C CA . ASN A 1 82 ? -2.065 -4.388 -7.904 1.00 94.75 82 ASN A CA 1
ATOM 631 C C . ASN A 1 82 ? -0.703 -4.218 -7.222 1.00 94.75 82 ASN A C 1
ATOM 633 O O . ASN A 1 82 ? -0.170 -5.199 -6.719 1.00 94.75 82 ASN A O 1
ATOM 637 N N . GLU A 1 83 ? -0.178 -2.992 -7.111 1.00 95.25 83 GLU A N 1
ATOM 638 C CA . GLU A 1 83 ? 1.027 -2.739 -6.306 1.00 95.25 83 GLU A CA 1
ATOM 639 C C . GLU A 1 83 ? 0.855 -3.201 -4.855 1.00 95.25 83 GLU A C 1
ATOM 641 O O . GLU A 1 83 ? 1.712 -3.907 -4.339 1.00 95.25 83 GLU A O 1
ATOM 646 N N . CYS A 1 84 ? -0.255 -2.844 -4.202 1.00 95.44 84 CYS A N 1
ATOM 647 C CA . CYS A 1 84 ? -0.506 -3.199 -2.803 1.00 95.44 84 CYS A CA 1
ATOM 648 C C . CYS A 1 84 ? -0.729 -4.699 -2.560 1.00 95.44 84 CYS A C 1
ATOM 650 O O . CYS A 1 84 ? -0.646 -5.137 -1.417 1.00 95.44 84 CYS A O 1
ATOM 652 N N . LYS A 1 85 ? -1.066 -5.478 -3.594 1.00 92.25 85 LYS A N 1
ATOM 653 C CA . LYS A 1 85 ? -1.191 -6.939 -3.478 1.00 92.25 85 LYS A CA 1
ATOM 654 C C . LYS A 1 85 ? 0.167 -7.633 -3.463 1.00 92.25 85 LYS A C 1
ATOM 656 O O . LYS A 1 85 ? 0.304 -8.652 -2.795 1.00 92.25 85 LYS A O 1
ATOM 661 N N . GLU A 1 86 ? 1.126 -7.095 -4.209 1.00 89.12 86 GLU A N 1
ATOM 662 C CA . GLU A 1 86 ? 2.449 -7.700 -4.389 1.00 89.12 86 GLU A CA 1
ATOM 663 C C . GLU A 1 86 ? 3.478 -7.183 -3.366 1.00 89.12 86 GLU A C 1
ATOM 665 O O . GLU A 1 86 ? 4.371 -7.926 -2.958 1.00 89.12 86 GLU A O 1
ATOM 670 N N . LEU A 1 87 ? 3.364 -5.915 -2.945 1.00 84.56 87 LEU A N 1
ATOM 671 C CA . LEU A 1 87 ? 4.372 -5.202 -2.145 1.00 84.56 87 LEU A CA 1
ATOM 672 C C . LEU A 1 87 ? 4.029 -5.111 -0.653 1.00 84.56 87 LEU A C 1
ATOM 674 O O . LEU A 1 87 ? 2.942 -4.608 -0.300 1.00 84.56 87 LEU A O 1
#

Foldseek 3Di:
DPLVVVVVCCVPPVVDADEDEDAAQPLLVLCVVVVHDCPVCVQVDDSCVSCVVSVNNVVNVSVLVSQVRGPYYYYPDPVRVSSNVRD

Radius of gyration: 13.45 Å; Cα contacts (8 Å, |Δi|>4): 105; chains: 1; bounding box: 33×20×38 Å

pLDDT: mean 95.24, std 3.68, range [71.06, 98.31]